Protein AF-0000000086706771 (afdb_homodimer)

Radius of gyration: 21.53 Å; Cα contacts (8 Å, |Δi|>4): 216; chains: 2; bounding box: 37×69×54 Å

Organism: NCBI:txid218936

pLDDT: mean 93.17, std 8.47, range [57.03, 98.94]

Solvent-accessible surface area (backbone atoms only — not comparable to full-atom values): 9059 Å² total; per-residue (Å²): 128,90,70,84,75,93,43,95,27,73,44,41,50,68,52,35,47,75,34,51,69,64,49,46,55,68,24,71,76,37,40,21,32,28,23,54,94,85,31,75,61,29,29,39,28,36,51,72,51,45,50,51,46,51,51,52,52,52,50,51,50,52,50,51,53,51,52,53,51,50,53,52,50,54,51,50,51,51,53,59,66,70,95,131,90,70,85,74,92,42,95,28,72,43,43,51,70,52,34,46,73,34,50,68,63,48,46,55,67,24,70,76,37,40,21,30,29,23,54,95,85,31,74,62,28,29,41,27,34,52,72,49,46,51,51,45,49,49,52,52,51,51,52,51,53,50,50,52,51,51,53,50,50,53,53,50,53,51,50,51,52,54,58,68,73,95

Foldseek 3Di:
DDADDPAPAEDEPVVCVVPVVVRCCVRVQAKYFYDDPRHGPDIDHDPVVVVVVVVVVVVVVVVVVVVVVVVVVVVVVVVVVVD/DDADDPAPAEDEPVVCVVPVVVRCCVRVQAKYFYDDPRHGPDIDHDPVVVVVVVVVVVVVVVVVVVVVVVVVVVVVVVVVVVD

Structure (mmCIF, N/CA/C/O backbone):
data_AF-0000000086706771-model_v1
#
loop_
_entity.id
_entity.type
_entity.pdbx_description
1 polymer 'Plasmid stabilization protein'
#
loop_
_atom_site.group_PDB
_atom_site.id
_atom_site.type_symbol
_atom_site.label_atom_id
_atom_site.label_alt_id
_atom_site.label_comp_id
_atom_site.label_asym_id
_atom_site.label_entity_id
_atom_site.label_seq_id
_atom_site.pdbx_PDB_ins_code
_atom_site.Cartn_x
_atom_site.Cartn_y
_atom_site.Cartn_z
_atom_site.occupancy
_atom_site.B_iso_or_equiv
_atom_site.auth_seq_id
_atom_site.auth_comp_id
_atom_site.auth_asym_id
_atom_site.auth_atom_id
_atom_site.pdbx_PDB_model_num
ATOM 1 N N . MET A 1 1 ? -18.5 -13.305 8.742 1 57.03 1 MET A N 1
ATOM 2 C CA . MET A 1 1 ? -18.016 -11.945 8.93 1 57.03 1 MET A CA 1
ATOM 3 C C . MET A 1 1 ? -17.719 -11.273 7.59 1 57.03 1 MET A C 1
ATOM 5 O O . MET A 1 1 ? -17.156 -11.898 6.691 1 57.03 1 MET A O 1
ATOM 9 N N . SER A 1 2 ? -18.453 -10.297 7.281 1 71.94 2 SER A N 1
ATOM 10 C CA . SER A 1 2 ? -18.297 -9.641 5.988 1 71.94 2 SER A CA 1
ATOM 11 C C . SER A 1 2 ? -16.938 -8.969 5.875 1 71.94 2 SER A C 1
ATOM 13 O O . SER A 1 2 ? -16.453 -8.359 6.836 1 71.94 2 SER A O 1
ATOM 15 N N . TYR A 1 3 ? -16.062 -9.5 5.031 1 78.69 3 TYR A N 1
ATOM 16 C CA . TYR A 1 3 ? -14.758 -8.898 4.809 1 78.69 3 TYR A CA 1
ATOM 17 C C . TYR A 1 3 ? -14.867 -7.676 3.91 1 78.69 3 TYR A C 1
ATOM 19 O O . TYR A 1 3 ? -15.664 -7.66 2.967 1 78.69 3 TYR A O 1
ATOM 27 N N . GLN A 1 4 ? -14.234 -6.66 4.34 1 88.38 4 GLN A N 1
ATOM 28 C CA . GLN A 1 4 ? -14.203 -5.461 3.508 1 88.38 4 GLN A CA 1
ATOM 29 C C . GLN A 1 4 ? -13.047 -5.504 2.518 1 88.38 4 GLN A C 1
ATOM 31 O O . GLN A 1 4 ? -11.914 -5.801 2.896 1 88.38 4 GLN A O 1
ATOM 36 N N . ILE A 1 5 ? -13.398 -5.395 1.312 1 95 5 ILE A N 1
ATOM 37 C CA . ILE A 1 5 ? -12.406 -5.246 0.257 1 95 5 ILE A CA 1
ATOM 38 C C . ILE A 1 5 ? -12.078 -3.766 0.054 1 95 5 ILE A C 1
ATOM 40 O O . ILE A 1 5 ? -12.977 -2.965 -0.238 1 95 5 ILE A O 1
ATOM 44 N N . LEU A 1 6 ? -10.867 -3.354 0.098 1 96.31 6 LEU A N 1
ATOM 45 C CA . LEU A 1 6 ? -10.469 -1.952 0.146 1 96.31 6 LEU A CA 1
ATOM 46 C C . LEU A 1 6 ? -10 -1.474 -1.224 1 96.31 6 LEU A C 1
ATOM 48 O O . LEU A 1 6 ? -9.531 -0.342 -1.364 1 96.31 6 LEU A O 1
ATOM 52 N N . SER A 1 7 ? -10.141 -2.4 -2.232 1 96.69 7 SER A N 1
ATOM 53 C CA . SER A 1 7 ? -9.734 -2.051 -3.592 1 96.69 7 SER A CA 1
ATOM 54 C C . SER A 1 7 ? -10.898 -2.215 -4.566 1 96.69 7 SER A C 1
ATOM 56 O O . SER A 1 7 ? -11.852 -2.945 -4.289 1 96.69 7 SER A O 1
ATOM 58 N N . ALA A 1 8 ? -10.797 -1.488 -5.684 1 93.25 8 ALA A N 1
ATOM 59 C CA . ALA A 1 8 ? -11.867 -1.554 -6.684 1 93.25 8 ALA A CA 1
ATOM 60 C C . ALA A 1 8 ? -11.828 -2.881 -7.438 1 93.25 8 ALA A C 1
ATOM 62 O O . ALA A 1 8 ? -12.859 -3.348 -7.93 1 93.25 8 ALA A O 1
ATOM 63 N N . ALA A 1 9 ? -10.656 -3.521 -7.543 1 97.5 9 ALA A N 1
ATOM 64 C CA . ALA A 1 9 ? -10.492 -4.793 -8.242 1 97.5 9 ALA A CA 1
ATOM 65 C C . ALA A 1 9 ? -10.086 -5.898 -7.27 1 97.5 9 ALA A C 1
ATOM 67 O O . ALA A 1 9 ? -9.414 -5.641 -6.266 1 97.5 9 ALA A O 1
ATOM 68 N N . ALA A 1 10 ? -10.578 -7.117 -7.629 1 98.12 10 ALA A N 1
ATOM 69 C CA . ALA A 1 10 ? -10.219 -8.305 -6.859 1 98.12 10 ALA A CA 1
ATOM 70 C C . ALA A 1 10 ? -9.977 -9.5 -7.781 1 98.12 10 ALA A C 1
ATOM 72 O O . ALA A 1 10 ? -10.5 -9.547 -8.898 1 98.12 10 ALA A O 1
ATOM 73 N N . ALA A 1 11 ? -9.172 -10.398 -7.305 1 98.31 11 ALA A N 1
ATOM 74 C CA . ALA A 1 11 ? -8.898 -11.664 -7.98 1 98.31 11 ALA A CA 1
ATOM 75 C C . ALA A 1 11 ? -8.609 -12.773 -6.969 1 98.31 11 ALA A C 1
ATOM 77 O O . ALA A 1 11 ? -8.266 -12.5 -5.82 1 98.31 11 ALA A O 1
ATOM 78 N N . SER A 1 12 ? -8.781 -13.984 -7.367 1 98.25 12 SER A N 1
ATOM 79 C CA . SER A 1 12 ? -8.477 -15.125 -6.508 1 98.25 12 SER A CA 1
ATOM 80 C C . SER A 1 12 ? -6.988 -15.438 -6.516 1 98.25 12 SER A C 1
ATOM 82 O O . SER A 1 12 ? -6.277 -15.102 -7.465 1 98.25 12 SER A O 1
ATOM 84 N N . ILE A 1 13 ? -6.617 -16.078 -5.5 1 98.31 13 ILE A N 1
ATOM 85 C CA . ILE A 1 13 ? -5.234 -16.547 -5.398 1 98.31 13 ILE A CA 1
ATOM 86 C C . ILE A 1 13 ? -4.91 -17.453 -6.574 1 98.31 13 ILE A C 1
ATOM 88 O O . ILE A 1 13 ? -3.787 -17.453 -7.086 1 98.31 13 ILE A O 1
ATOM 92 N N . THR A 1 14 ? -5.891 -18.266 -7.055 1 98.06 14 THR A N 1
ATOM 93 C CA . THR A 1 14 ? -5.73 -19.156 -8.203 1 98.06 14 THR A CA 1
ATOM 94 C C . THR A 1 14 ? -5.441 -18.344 -9.469 1 98.06 14 THR A C 1
ATOM 96 O O . THR A 1 14 ? -4.555 -18.703 -10.25 1 98.06 14 THR A O 1
ATOM 99 N N . GLU A 1 15 ? -6.125 -17.234 -9.656 1 98.31 15 GLU A N 1
ATOM 100 C CA . GLU A 1 15 ? -5.898 -16.359 -10.797 1 98.31 15 GLU A CA 1
ATOM 101 C C . GLU A 1 15 ? -4.5 -15.75 -10.758 1 98.31 15 GLU A C 1
ATOM 103 O O . GLU A 1 15 ? -3.818 -15.672 -11.781 1 98.31 15 GLU A O 1
ATOM 108 N N . LEU A 1 16 ? -4.086 -15.383 -9.609 1 98.75 16 LEU A N 1
ATOM 109 C CA . LEU A 1 16 ? -2.752 -14.812 -9.453 1 98.75 16 LEU A CA 1
ATOM 110 C C . LEU A 1 16 ? -1.675 -15.82 -9.82 1 98.75 16 LEU A C 1
ATOM 112 O O . LEU A 1 16 ? -0.729 -15.492 -10.547 1 98.75 16 LEU A O 1
ATOM 116 N N . LYS A 1 17 ? -1.874 -17 -9.305 1 98.56 17 LYS A N 1
ATOM 117 C CA . LYS A 1 17 ? -0.9 -18.062 -9.586 1 98.56 17 LYS A CA 1
ATOM 118 C C . LYS A 1 17 ? -0.793 -18.312 -11.086 1 98.56 17 LYS A C 1
ATOM 120 O O . LYS A 1 17 ? 0.298 -18.578 -11.602 1 98.56 17 LYS A O 1
ATOM 125 N N . ARG A 1 18 ? -1.873 -18.172 -11.727 1 98.12 18 ARG A N 1
ATOM 126 C CA . ARG A 1 18 ? -1.927 -18.438 -13.156 1 98.12 18 ARG A CA 1
ATOM 127 C C . ARG A 1 18 ? -1.276 -17.312 -13.953 1 98.12 18 ARG A C 1
ATOM 129 O O . ARG A 1 18 ? -0.544 -17.578 -14.914 1 98.12 18 ARG A O 1
ATOM 136 N N . ASN A 1 19 ? -1.538 -16.094 -13.602 1 98.5 19 ASN A N 1
ATOM 137 C CA . ASN A 1 19 ? -1.059 -14.93 -14.336 1 98.5 19 ASN A CA 1
ATOM 138 C C . ASN A 1 19 ? -0.9 -13.719 -13.43 1 98.5 19 ASN A C 1
ATOM 140 O O . ASN A 1 19 ? -1.717 -12.797 -13.469 1 98.5 19 ASN A O 1
ATOM 144 N N . PRO A 1 20 ? 0.19 -13.672 -12.75 1 98.69 20 PRO A N 1
ATOM 145 C CA . PRO A 1 20 ? 0.39 -12.586 -11.797 1 98.69 20 PRO A CA 1
ATOM 146 C C . PRO A 1 20 ? 0.331 -11.203 -12.445 1 98.69 20 PRO A C 1
ATOM 148 O O . PRO A 1 20 ? -0.387 -10.32 -11.969 1 98.69 20 PRO A O 1
ATOM 151 N N . MET A 1 21 ? 0.983 -11.031 -13.555 1 98.44 21 MET A N 1
ATOM 152 C CA . MET A 1 21 ? 1.06 -9.727 -14.203 1 98.44 21 MET A CA 1
ATOM 153 C C . MET A 1 21 ? -0.297 -9.32 -14.766 1 98.44 21 MET A C 1
ATOM 155 O O . MET A 1 21 ? -0.694 -8.156 -14.664 1 98.44 21 MET A O 1
ATOM 159 N N . GLY A 1 22 ? -0.983 -10.297 -15.336 1 98.38 22 GLY A N 1
ATOM 160 C CA . GLY A 1 22 ? -2.332 -10.039 -15.82 1 98.38 22 GLY A CA 1
ATOM 161 C C . GLY A 1 22 ? -3.299 -9.656 -14.711 1 98.38 22 GLY A C 1
ATOM 162 O O . GLY A 1 22 ? -4.137 -8.773 -14.898 1 98.38 22 GLY A O 1
ATOM 163 N N . THR A 1 23 ? -3.174 -10.289 -13.578 1 98.5 23 THR A N 1
ATOM 164 C CA . THR A 1 23 ? -4.023 -10.008 -12.422 1 98.5 23 THR A CA 1
ATOM 165 C C . THR A 1 23 ? -3.811 -8.578 -11.93 1 98.5 23 THR A C 1
ATOM 167 O O . THR A 1 23 ? -4.777 -7.84 -11.719 1 98.5 23 THR A O 1
ATOM 170 N N . VAL A 1 24 ? -2.574 -8.172 -11.805 1 98.44 24 VAL A N 1
ATOM 171 C CA . VAL A 1 24 ? -2.252 -6.832 -11.32 1 98.44 24 VAL A CA 1
ATOM 172 C C . VAL A 1 24 ? -2.74 -5.789 -12.328 1 98.44 24 VAL A C 1
ATOM 174 O O . VAL A 1 24 ? -3.236 -4.73 -11.938 1 98.44 24 VAL A O 1
ATOM 177 N N . LYS A 1 25 ? -2.664 -6.074 -13.578 1 98 25 LYS A N 1
ATOM 178 C CA . LYS A 1 25 ? -3.059 -5.145 -14.633 1 98 25 LYS A CA 1
ATOM 179 C C . LYS A 1 25 ? -4.559 -4.871 -14.594 1 98 25 LYS A C 1
ATOM 181 O O . LYS A 1 25 ? -5.016 -3.83 -15.07 1 98 25 LYS A O 1
ATOM 186 N N . LYS A 1 26 ? -5.312 -5.746 -13.977 1 97.62 26 LYS A N 1
ATOM 187 C CA . LYS A 1 26 ? -6.754 -5.566 -13.852 1 97.62 26 LYS A CA 1
ATOM 188 C C . LYS A 1 26 ? -7.086 -4.348 -12.992 1 97.62 26 LYS A C 1
ATOM 190 O O . LYS A 1 26 ? -8.164 -3.764 -13.125 1 97.62 26 LYS A O 1
ATOM 195 N N . GLY A 1 27 ? -6.188 -4.016 -12.203 1 98 27 GLY A N 1
ATOM 196 C CA . GLY A 1 27 ? -6.395 -2.863 -11.344 1 98 27 GLY A CA 1
ATOM 197 C C . GLY A 1 27 ? -6.254 -1.54 -12.07 1 98 27 GLY A C 1
ATOM 198 O O . GLY A 1 27 ? -6.676 -0.499 -11.562 1 98 27 GLY A O 1
ATOM 199 N N . ASN A 1 28 ? -5.578 -1.564 -13.18 1 97.69 28 ASN A N 1
ATOM 200 C CA . ASN A 1 28 ? -5.379 -0.355 -13.977 1 97.69 28 ASN A CA 1
ATOM 201 C C . ASN A 1 28 ? -4.691 0.738 -13.164 1 97.69 28 ASN A C 1
ATOM 203 O O . ASN A 1 28 ? -5.172 1.871 -13.102 1 97.69 28 ASN A O 1
ATOM 207 N N . GLY A 1 29 ? -3.637 0.398 -12.516 1 97.88 29 GLY A N 1
ATOM 208 C CA . GLY A 1 29 ? -2.857 1.359 -11.75 1 97.88 29 GLY A CA 1
ATOM 209 C C . GLY A 1 29 ? -3.273 1.444 -10.297 1 97.88 29 GLY A C 1
ATOM 210 O O . GLY A 1 29 ? -2.645 2.15 -9.5 1 97.88 29 GLY A O 1
ATOM 211 N N . SER A 1 30 ? -4.34 0.73 -9.969 1 98.31 30 SER A N 1
ATOM 212 C CA . SER A 1 30 ? -4.809 0.656 -8.586 1 98.31 30 SER A CA 1
ATOM 213 C C . SER A 1 30 ? -4.488 -0.701 -7.969 1 98.31 30 SER A C 1
ATOM 215 O O . SER A 1 30 ? -3.994 -1.601 -8.648 1 98.31 30 SER A O 1
ATOM 217 N N . ALA A 1 31 ? -4.707 -0.816 -6.688 1 98.75 31 ALA A N 1
ATOM 218 C CA . ALA A 1 31 ? -4.457 -2.074 -5.988 1 98.75 31 ALA A CA 1
ATOM 219 C C . ALA A 1 31 ? -5.492 -3.129 -6.371 1 98.75 31 ALA A C 1
ATOM 221 O O . ALA A 1 31 ? -6.617 -2.793 -6.742 1 98.75 31 ALA A O 1
ATOM 222 N N . VAL A 1 32 ? -5.062 -4.371 -6.312 1 98.88 32 VAL A N 1
ATOM 223 C CA . VAL A 1 32 ? -5.949 -5.508 -6.527 1 98.88 32 VAL A CA 1
ATOM 224 C C . VAL A 1 32 ? -5.961 -6.398 -5.289 1 98.88 32 VAL A C 1
ATOM 226 O O . VAL A 1 32 ? -4.906 -6.797 -4.793 1 98.88 32 VAL A O 1
ATOM 229 N N . ALA A 1 33 ? -7.164 -6.684 -4.777 1 98.88 33 ALA A N 1
ATOM 230 C CA . ALA A 1 33 ? -7.297 -7.621 -3.668 1 98.88 33 ALA A CA 1
ATOM 231 C C . ALA A 1 33 ? -7.129 -9.062 -4.145 1 98.88 33 ALA A C 1
ATOM 233 O O . ALA A 1 33 ? -7.727 -9.461 -5.148 1 98.88 33 ALA A O 1
ATOM 234 N N . ILE A 1 34 ? -6.348 -9.82 -3.469 1 98.81 34 ILE A N 1
ATOM 235 C CA . ILE A 1 34 ? -6.227 -11.25 -3.73 1 98.81 34 ILE A CA 1
ATOM 236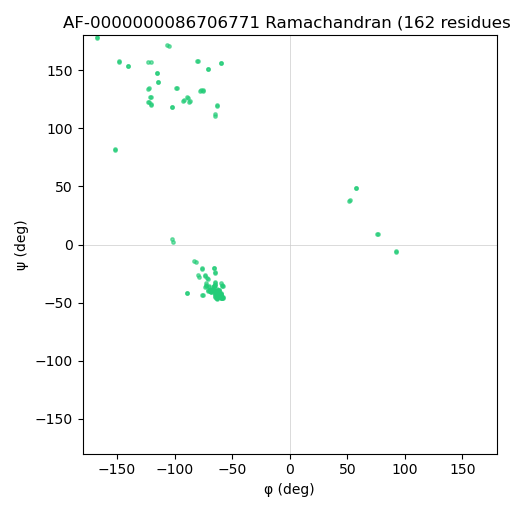 C C . ILE A 1 34 ? -7.012 -12.031 -2.682 1 98.81 34 ILE A C 1
ATOM 238 O O . ILE A 1 34 ? -6.715 -11.953 -1.487 1 98.81 34 ILE A O 1
ATOM 242 N N . LEU A 1 35 ? -7.941 -12.711 -3.154 1 98.31 35 LEU A N 1
ATOM 243 C CA . LEU A 1 35 ? -8.867 -13.406 -2.273 1 98.31 35 LEU A CA 1
ATOM 244 C C . LEU A 1 35 ? -8.477 -14.875 -2.123 1 98.31 35 LEU A C 1
ATOM 246 O O . LEU A 1 35 ? -8.078 -15.516 -3.098 1 98.31 35 LEU A O 1
ATOM 250 N N . LYS A 1 36 ? -8.484 -15.336 -0.962 1 97 36 LYS A N 1
ATOM 251 C CA . LYS A 1 36 ? -8.43 -16.75 -0.585 1 97 36 LYS A CA 1
ATOM 252 C C . LYS A 1 36 ? -9.664 -17.141 0.218 1 97 36 LYS A C 1
ATOM 254 O O . LYS A 1 36 ? -9.922 -16.594 1.294 1 97 36 LYS A O 1
ATOM 259 N N . HIS A 1 37 ? -10.375 -18.062 -0.272 1 93.81 37 HIS A N 1
ATOM 260 C CA . HIS A 1 37 ? -11.633 -18.484 0.332 1 93.81 37 HIS A CA 1
ATOM 261 C C . HIS A 1 37 ? -12.555 -17.297 0.582 1 93.81 37 HIS A C 1
ATOM 263 O O . HIS A 1 37 ? -13.109 -17.156 1.673 1 93.81 37 HIS A O 1
ATOM 269 N N . ASN A 1 38 ? -12.508 -16.391 -0.359 1 90.88 38 ASN A N 1
ATOM 270 C CA . ASN A 1 38 ? -13.414 -15.25 -0.392 1 90.88 38 ASN A CA 1
ATOM 271 C C . ASN A 1 38 ? -13.016 -14.188 0.628 1 90.88 38 ASN A C 1
ATOM 273 O O . ASN A 1 38 ? -13.789 -13.266 0.91 1 90.88 38 ASN A O 1
ATOM 277 N N . GLU A 1 39 ? -11.945 -14.312 1.207 1 94.62 39 GLU A N 1
ATOM 278 C CA . GLU A 1 39 ? -11.398 -13.312 2.121 1 94.62 39 GLU A CA 1
ATOM 279 C C . GLU A 1 39 ? -10.125 -12.695 1.562 1 94.62 39 GLU A C 1
ATOM 281 O O . GLU A 1 39 ? -9.289 -13.391 0.99 1 94.62 39 GLU A O 1
ATOM 286 N N . PRO A 1 40 ? -10.008 -11.406 1.759 1 97.62 40 PRO A N 1
ATOM 287 C CA . PRO A 1 40 ? -8.758 -10.797 1.283 1 97.62 40 PRO A CA 1
ATOM 288 C C . PRO A 1 40 ? -7.527 -11.336 2.006 1 97.62 40 PRO A C 1
ATOM 290 O O . PRO A 1 40 ? -7.391 -11.156 3.219 1 97.62 40 PRO A O 1
ATOM 293 N N . ALA A 1 41 ? -6.664 -11.898 1.257 1 98.31 41 ALA A N 1
ATOM 294 C CA . ALA A 1 41 ? -5.418 -12.422 1.808 1 98.31 41 ALA A CA 1
ATOM 295 C C . ALA A 1 41 ? -4.32 -11.367 1.805 1 98.31 41 ALA A C 1
ATOM 297 O O . ALA A 1 41 ? -3.541 -11.266 2.754 1 98.31 41 ALA A O 1
ATOM 298 N N . PHE A 1 42 ? -4.254 -10.648 0.762 1 98.81 42 PHE A N 1
ATOM 299 C CA . PHE A 1 42 ? -3.34 -9.523 0.603 1 98.81 42 PHE A CA 1
ATOM 300 C C . PHE A 1 42 ? -3.713 -8.688 -0.619 1 98.81 42 PHE A C 1
ATOM 302 O O . PHE A 1 42 ? -4.703 -8.977 -1.294 1 98.81 42 PHE A O 1
ATOM 309 N N . TYR A 1 43 ? -3.004 -7.613 -0.868 1 98.94 43 TYR A N 1
ATOM 310 C CA . TYR A 1 43 ? -3.238 -6.707 -1.986 1 98.94 43 TYR A CA 1
ATOM 311 C C . TYR A 1 43 ? -1.993 -6.582 -2.855 1 98.94 43 TYR A C 1
ATOM 313 O O . TYR A 1 43 ? -0.879 -6.457 -2.34 1 98.94 43 TYR A O 1
ATOM 321 N N . CYS A 1 44 ? -2.15 -6.648 -4.09 1 98.94 44 CYS A N 1
ATOM 322 C CA . CYS A 1 44 ? -1.081 -6.348 -5.035 1 98.94 44 CYS A CA 1
ATOM 323 C C . CYS A 1 44 ? -1.12 -4.883 -5.457 1 98.94 44 CYS A C 1
ATOM 325 O O . CYS A 1 44 ? -2.137 -4.406 -5.965 1 98.94 44 CYS A O 1
ATOM 327 N N . VAL A 1 45 ? -0.02 -4.223 -5.246 1 98.88 45 VAL A N 1
ATOM 328 C CA . VAL A 1 45 ? 0.045 -2.775 -5.43 1 98.88 45 VAL A CA 1
ATOM 329 C C . VAL A 1 45 ? 1.129 -2.43 -6.449 1 98.88 45 VAL A C 1
ATOM 331 O O . VAL A 1 45 ? 2.287 -2.826 -6.289 1 98.88 45 VAL A O 1
ATOM 334 N N . PRO A 1 46 ? 0.771 -1.762 -7.465 1 98.56 46 PRO A N 1
ATOM 335 C CA . PRO A 1 46 ? 1.783 -1.348 -8.438 1 98.56 46 PRO A CA 1
ATOM 336 C C . PRO A 1 46 ? 2.865 -0.462 -7.824 1 98.56 46 PRO A C 1
ATOM 338 O O . PRO A 1 46 ? 2.6 0.271 -6.867 1 98.56 46 PRO A O 1
ATOM 341 N N . PRO A 1 47 ? 3.986 -0.451 -8.438 1 98.19 47 PRO A N 1
ATOM 342 C CA . PRO A 1 47 ? 5.129 0.257 -7.855 1 98.19 47 PRO A CA 1
ATOM 343 C C . PRO A 1 47 ? 4.863 1.748 -7.664 1 98.19 47 PRO A C 1
ATOM 345 O O . PRO A 1 47 ? 5.203 2.312 -6.621 1 98.19 47 PRO A O 1
ATOM 348 N N . GLU A 1 48 ? 4.285 2.363 -8.641 1 97.5 48 GLU A N 1
ATOM 349 C CA . GLU A 1 48 ? 4.027 3.797 -8.547 1 97.5 48 GLU A CA 1
ATOM 350 C C . GLU A 1 48 ? 3.08 4.113 -7.391 1 97.5 48 GLU A C 1
ATOM 352 O O . GLU A 1 48 ? 3.301 5.07 -6.645 1 97.5 48 GLU A O 1
ATOM 357 N N . LEU A 1 49 ? 2.09 3.355 -7.246 1 98.19 49 LEU A N 1
ATOM 358 C CA . LEU A 1 49 ? 1.132 3.559 -6.168 1 98.19 49 LEU A CA 1
ATOM 359 C C . LEU A 1 49 ? 1.771 3.27 -4.812 1 98.19 49 LEU A C 1
ATOM 361 O O . LEU A 1 49 ? 1.517 3.98 -3.838 1 98.19 49 LEU A O 1
ATOM 365 N N . PHE A 1 50 ? 2.561 2.258 -4.719 1 98.5 50 PHE A N 1
ATOM 366 C CA . PHE A 1 50 ? 3.238 1.923 -3.473 1 98.5 50 PHE A CA 1
ATOM 367 C C . PHE A 1 50 ? 4.172 3.049 -3.045 1 98.5 50 PHE A C 1
ATOM 369 O O . PHE A 1 50 ? 4.242 3.387 -1.861 1 98.5 50 PHE A O 1
ATOM 376 N N . ALA A 1 51 ? 4.836 3.602 -4.062 1 98 51 ALA A N 1
ATOM 377 C CA . ALA A 1 51 ? 5.703 4.738 -3.766 1 98 51 ALA A CA 1
ATOM 378 C C . ALA A 1 51 ? 4.91 5.891 -3.15 1 98 51 ALA A C 1
ATOM 380 O O . ALA A 1 51 ? 5.375 6.543 -2.217 1 98 51 ALA A O 1
ATOM 381 N N . TYR A 1 52 ? 3.785 6.133 -3.674 1 97.62 52 TYR A N 1
ATOM 382 C CA . TYR A 1 52 ? 2.896 7.152 -3.133 1 97.62 52 TYR A CA 1
ATOM 383 C C . TYR A 1 52 ? 2.539 6.852 -1.682 1 97.62 52 TYR A C 1
ATOM 385 O O . TYR A 1 52 ? 2.586 7.738 -0.827 1 97.62 52 TYR A O 1
ATOM 393 N N . TYR A 1 53 ? 2.174 5.582 -1.332 1 98.06 53 TYR A N 1
ATOM 394 C CA . TYR A 1 53 ? 1.837 5.199 0.033 1 98.06 53 TYR A CA 1
ATOM 395 C C . TYR A 1 53 ? 3.02 5.414 0.969 1 98.06 53 TYR A C 1
ATOM 397 O O . TYR A 1 53 ? 2.85 5.871 2.102 1 98.06 53 TYR A O 1
ATOM 405 N N . ILE A 1 54 ? 4.16 5.098 0.441 1 97.94 54 ILE A N 1
ATOM 406 C CA . ILE A 1 54 ? 5.371 5.258 1.236 1 97.94 54 ILE A CA 1
ATOM 407 C C . ILE A 1 54 ? 5.594 6.738 1.545 1 97.94 54 ILE A C 1
ATOM 409 O O . ILE A 1 54 ? 5.922 7.098 2.678 1 97.94 54 ILE A O 1
ATOM 413 N N . GLU A 1 55 ? 5.441 7.559 0.594 1 97.31 55 GLU A N 1
ATOM 414 C CA . GLU A 1 55 ? 5.586 9 0.787 1 97.31 55 GLU A CA 1
ATOM 415 C C . GLU A 1 55 ? 4.594 9.516 1.825 1 97.31 55 GLU A C 1
ATOM 417 O O . GLU A 1 55 ? 4.949 10.328 2.682 1 97.31 55 GLU A O 1
ATOM 422 N N . LEU A 1 56 ? 3.365 9.086 1.705 1 96.94 56 LEU A N 1
ATOM 423 C CA . LEU A 1 56 ? 2.348 9.477 2.674 1 96.94 56 LEU A CA 1
ATOM 424 C C . LEU A 1 56 ? 2.752 9.07 4.086 1 96.94 56 LEU A C 1
ATOM 426 O O . LEU A 1 56 ? 2.592 9.844 5.031 1 96.94 56 LEU A O 1
ATOM 430 N N . ALA A 1 57 ? 3.221 7.855 4.234 1 96.88 57 ALA A N 1
ATOM 431 C CA . ALA A 1 57 ? 3.619 7.336 5.539 1 96.88 57 ALA A CA 1
ATOM 432 C C . ALA A 1 57 ? 4.777 8.141 6.121 1 96.88 57 ALA A C 1
ATOM 434 O O . ALA A 1 57 ? 4.805 8.43 7.32 1 96.88 57 ALA A O 1
ATOM 435 N N . GLU A 1 58 ? 5.734 8.477 5.266 1 96.31 58 GLU A N 1
ATOM 436 C CA . GLU A 1 58 ? 6.871 9.289 5.691 1 96.31 58 GLU A CA 1
ATOM 437 C C . GLU A 1 58 ? 6.418 10.672 6.152 1 96.31 58 GLU A C 1
ATOM 439 O O . GLU A 1 58 ? 6.871 11.172 7.188 1 96.31 58 GLU A O 1
ATOM 444 N N . ASP A 1 59 ? 5.523 11.273 5.402 1 95.56 59 ASP A N 1
ATOM 445 C CA . ASP A 1 59 ? 4.977 12.578 5.75 1 95.56 59 ASP A CA 1
ATOM 446 C C . ASP A 1 59 ? 4.254 12.531 7.094 1 95.56 59 ASP A C 1
ATOM 448 O O . ASP A 1 59 ? 4.371 13.453 7.898 1 95.56 59 ASP A O 1
ATOM 452 N N . ALA A 1 60 ? 3.477 11.508 7.234 1 93.94 60 ALA A N 1
ATOM 453 C CA . ALA A 1 60 ? 2.74 11.336 8.484 1 93.94 60 ALA A CA 1
ATOM 454 C C . ALA A 1 60 ? 3.691 11.234 9.672 1 93.94 60 ALA A C 1
ATOM 456 O O . ALA A 1 60 ? 3.438 11.812 10.734 1 93.94 60 ALA A O 1
ATOM 457 N N . GLU A 1 61 ? 4.723 10.453 9.484 1 93.69 61 GLU A N 1
ATOM 458 C CA . GLU A 1 61 ? 5.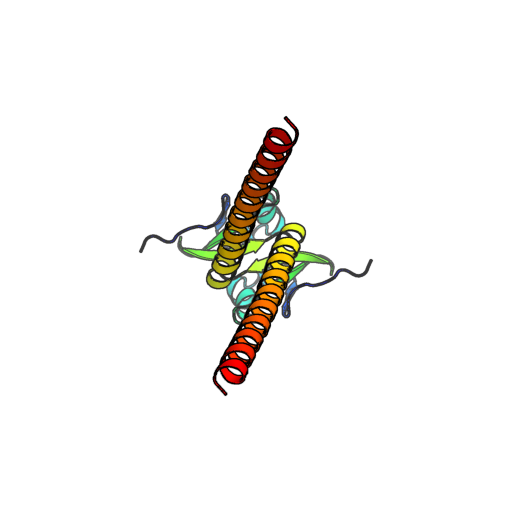715 10.289 10.539 1 93.69 61 GLU A CA 1
ATOM 459 C C . GLU A 1 61 ? 6.398 11.617 10.859 1 93.69 61 GLU A C 1
ATOM 461 O O . GLU A 1 61 ? 6.602 11.945 12.031 1 93.69 61 GLU A O 1
ATOM 466 N N . LEU A 1 62 ? 6.75 12.336 9.82 1 93.5 62 LEU A N 1
ATOM 467 C CA . LEU A 1 62 ? 7.387 13.633 10 1 93.5 62 LEU A CA 1
ATOM 468 C C . LEU A 1 62 ? 6.453 14.594 10.734 1 93.5 62 LEU A C 1
ATOM 470 O O . LEU A 1 62 ? 6.891 15.336 11.617 1 93.5 62 LEU A O 1
ATOM 474 N N . ASN A 1 63 ? 5.234 14.555 10.383 1 92.12 63 ASN A N 1
ATOM 475 C CA . ASN A 1 63 ? 4.238 15.398 11.031 1 92.12 63 ASN A CA 1
ATOM 476 C C . ASN A 1 63 ? 4.066 15.031 12.508 1 92.12 63 ASN A C 1
ATOM 478 O O . ASN A 1 63 ? 3.898 15.906 13.352 1 92.12 63 ASN A O 1
ATOM 482 N N . ARG A 1 64 ? 4.043 13.773 12.742 1 91.94 64 ARG A N 1
ATOM 483 C CA . ARG A 1 64 ? 3.93 13.305 14.125 1 91.94 64 ARG A CA 1
ATOM 484 C C . ARG A 1 64 ? 5.094 13.797 14.969 1 91.94 64 ARG A C 1
ATOM 486 O O . ARG A 1 64 ? 4.902 14.234 16.109 1 91.94 64 ARG A O 1
ATOM 493 N N . ILE A 1 65 ? 6.254 13.742 14.43 1 91.56 65 ILE A N 1
ATOM 494 C CA . ILE A 1 65 ? 7.457 14.195 15.125 1 91.56 65 ILE A CA 1
ATOM 495 C C . ILE A 1 65 ? 7.363 15.688 15.406 1 91.56 65 ILE A C 1
ATOM 497 O O . ILE A 1 65 ? 7.676 16.141 16.516 1 91.56 65 ILE A O 1
ATOM 501 N N . ALA A 1 66 ? 6.898 16.438 14.445 1 90.31 66 ALA A N 1
ATOM 502 C CA . ALA A 1 66 ? 6.73 17.875 14.586 1 90.31 66 ALA A CA 1
ATOM 503 C C . ALA A 1 66 ? 5.719 18.203 15.68 1 90.31 66 ALA A C 1
ATOM 505 O O . ALA A 1 66 ? 5.949 19.094 16.5 1 90.31 66 ALA A O 1
ATOM 506 N N . ASP A 1 67 ? 4.66 17.469 15.688 1 90.5 67 ASP A N 1
ATOM 507 C CA . ASP A 1 67 ? 3.617 17.672 16.688 1 90.5 67 ASP A CA 1
ATOM 508 C C . ASP A 1 67 ? 4.141 17.391 18.094 1 90.5 67 ASP A C 1
ATOM 510 O O . ASP A 1 67 ? 3.816 18.109 19.047 1 90.5 67 ASP A O 1
ATOM 514 N N . GLU A 1 68 ? 4.891 16.344 18.156 1 91 68 GLU A N 1
ATOM 515 C CA . GLU A 1 68 ? 5.465 15.969 19.438 1 91 68 GLU A CA 1
ATOM 516 C C . GLU A 1 68 ? 6.445 17.031 19.938 1 91 68 GLU A C 1
ATOM 518 O O . GLU A 1 68 ? 6.473 17.359 21.125 1 91 68 GLU A O 1
ATOM 523 N N . ARG A 1 69 ? 7.172 17.516 19 1 90.62 69 ARG A N 1
ATOM 524 C CA . ARG A 1 69 ? 8.141 18.547 19.344 1 90.62 69 ARG A CA 1
ATOM 525 C C . ARG A 1 69 ? 7.445 19.844 19.781 1 90.62 69 ARG A C 1
ATOM 527 O O . ARG A 1 69 ? 7.871 20.5 20.734 1 90.62 69 ARG A O 1
ATOM 534 N N . MET A 1 70 ? 6.395 20.203 19.156 1 89.75 70 MET A N 1
ATOM 535 C CA . MET A 1 70 ? 5.625 21.406 19.469 1 89.75 70 MET A CA 1
ATOM 536 C C . MET A 1 70 ? 4.953 21.266 20.844 1 89.75 70 MET A C 1
ATOM 538 O O . MET A 1 70 ? 4.902 22.234 21.609 1 89.75 70 MET A O 1
ATOM 542 N N . ALA A 1 71 ? 4.484 20.094 21.125 1 89.62 71 ALA A N 1
ATOM 543 C CA . ALA A 1 71 ? 3.854 19.844 22.406 1 89.62 71 ALA A CA 1
ATOM 544 C C . ALA A 1 71 ? 4.855 19.984 23.547 1 89.62 71 ALA A C 1
ATOM 546 O O . ALA A 1 71 ? 4.512 20.469 24.641 1 89.62 71 ALA A O 1
ATOM 547 N N . LEU A 1 72 ? 6.023 19.609 23.266 1 88.06 72 LEU A N 1
ATOM 548 C CA . LEU A 1 72 ? 7.082 19.734 24.266 1 88.06 72 LEU A CA 1
ATOM 549 C C . LEU A 1 72 ? 7.449 21.188 24.5 1 88.06 72 LEU A C 1
ATOM 551 O O . LEU A 1 72 ? 7.672 21.609 25.641 1 88.06 72 LEU A O 1
ATOM 555 N N . LEU A 1 73 ? 7.41 21.906 23.5 1 87.12 73 LEU A N 1
ATOM 556 C CA . LEU A 1 73 ? 7.738 23.312 23.594 1 87.12 73 LEU A CA 1
ATOM 557 C C . LEU A 1 73 ? 6.648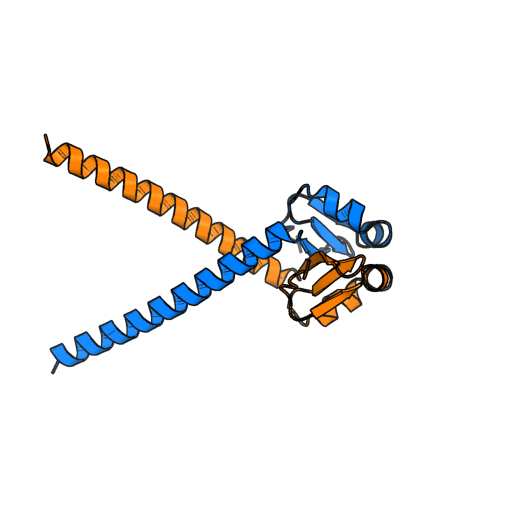 24.078 24.328 1 87.12 73 LEU A C 1
ATOM 559 O O . LEU A 1 73 ? 6.941 24.984 25.125 1 87.12 73 LEU A O 1
ATOM 563 N N . ASP A 1 74 ? 5.469 23.766 24.094 1 85.25 74 ASP A N 1
ATOM 564 C CA . ASP A 1 74 ? 4.348 24.422 24.766 1 85.25 74 ASP A CA 1
ATOM 565 C C . ASP A 1 74 ? 4.367 24.125 26.266 1 85.25 74 ASP A C 1
ATOM 567 O O . ASP A 1 74 ? 4.039 25 27.078 1 85.25 74 ASP A O 1
ATOM 571 N N . LYS A 1 75 ? 4.797 23.031 26.656 1 87 75 LYS A N 1
ATOM 572 C CA . LYS A 1 75 ? 4.875 22.656 28.078 1 87 75 LYS A CA 1
ATOM 573 C C . LYS A 1 75 ? 5.996 23.406 28.781 1 87 75 LYS A C 1
ATOM 575 O O . LYS A 1 75 ? 5.824 23.859 29.922 1 87 75 LYS A O 1
ATOM 580 N N . VAL A 1 76 ? 6.906 23.562 28.062 1 85.56 76 VAL A N 1
ATOM 581 C CA . VAL A 1 76 ? 8.039 24.266 28.641 1 85.56 76 VAL A CA 1
ATOM 582 C C . VAL A 1 76 ? 7.703 25.75 28.812 1 85.56 76 VAL A C 1
ATOM 584 O O . VAL A 1 76 ? 8.055 26.375 29.812 1 85.56 76 VAL A O 1
ATOM 587 N N . SER A 1 77 ? 7 26.219 27.938 1 83.06 77 SER A N 1
ATOM 588 C CA . SER A 1 77 ? 6.629 27.641 27.969 1 83.06 77 SER A CA 1
ATOM 589 C C . SER A 1 77 ? 5.66 27.922 29.125 1 83.06 77 SER A C 1
ATOM 591 O O . SER A 1 77 ? 5.797 28.906 29.828 1 83.06 77 SER A O 1
ATOM 593 N N . VAL A 1 78 ? 4.793 27.062 29.359 1 82.69 78 VAL A N 1
ATOM 594 C CA . VAL A 1 78 ? 3.822 27.219 30.438 1 82.69 78 VAL A CA 1
ATOM 595 C C . VAL A 1 78 ? 4.527 27.109 31.781 1 82.69 78 VAL A C 1
ATOM 597 O O . VAL A 1 78 ? 4.227 27.859 32.719 1 82.69 78 VAL A O 1
ATOM 600 N N . SER A 1 79 ? 5.414 26.234 31.859 1 82.75 79 SER A N 1
ATOM 601 C CA . SER A 1 79 ? 6.145 26.031 33.094 1 82.75 79 SER A CA 1
ATOM 602 C C . SER A 1 79 ? 6.996 27.25 33.438 1 82.75 79 SER A C 1
ATOM 604 O O . SER A 1 79 ? 7.066 27.672 34.594 1 82.75 79 SER A O 1
ATOM 606 N N . LEU A 1 80 ? 7.531 27.875 32.438 1 78.56 80 LEU A N 1
ATOM 607 C CA . LEU A 1 80 ? 8.344 29.062 32.656 1 78.56 80 LEU A CA 1
ATOM 608 C C . LEU A 1 80 ? 7.477 30.25 33.062 1 78.56 80 LEU A C 1
ATOM 610 O O . LEU A 1 80 ? 7.891 31.078 33.875 1 78.56 80 LEU A O 1
ATOM 614 N N . ASP A 1 81 ? 6.285 30.25 32.625 1 74.75 81 ASP A N 1
ATOM 615 C CA . ASP A 1 81 ? 5.367 31.328 32.938 1 74.75 81 ASP A CA 1
ATOM 616 C C . ASP A 1 81 ? 4.777 31.156 34.344 1 74.75 81 ASP A C 1
ATOM 618 O O . ASP A 1 81 ? 4.34 32.125 34.969 1 74.75 81 ASP A O 1
ATOM 622 N N . ASP A 1 82 ? 4.758 29.906 34.719 1 74.25 82 ASP A N 1
ATOM 623 C CA . ASP A 1 82 ? 4.23 29.625 36.062 1 74.25 82 ASP A CA 1
ATOM 624 C C . ASP A 1 82 ? 5.293 29.828 37.125 1 74.25 82 ASP A C 1
ATOM 626 O O . ASP A 1 82 ? 4.988 29.828 38.312 1 74.25 82 ASP A O 1
ATOM 630 N N . LEU A 1 83 ? 6.434 29.906 36.688 1 57.16 83 LEU A N 1
ATOM 631 C CA . LEU A 1 83 ? 7.457 30.234 37.656 1 57.16 83 LEU A CA 1
ATOM 632 C C . LEU A 1 83 ? 7.551 31.734 37.875 1 57.16 83 LEU A C 1
ATOM 634 O O . LEU A 1 83 ? 7.082 32.5 37.031 1 57.16 83 LEU A O 1
ATOM 638 N N . MET B 1 1 ? 19.531 0.668 -15.047 1 57.38 1 MET B N 1
ATOM 639 C CA . MET B 1 1 ? 18.875 1.598 -14.133 1 57.38 1 MET B CA 1
ATOM 640 C C . MET B 1 1 ? 18.578 0.932 -12.789 1 57.38 1 MET B C 1
ATOM 6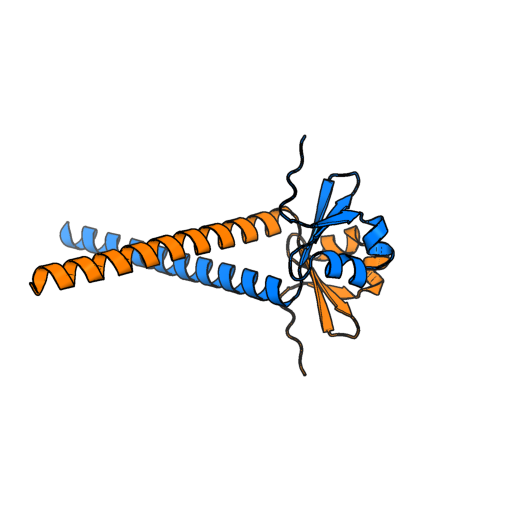42 O O . MET B 1 1 ? 18.141 -0.219 -12.75 1 57.38 1 MET B O 1
ATOM 646 N N . SER B 1 2 ? 19.219 1.381 -11.789 1 73 2 SER B N 1
ATOM 647 C CA . SER B 1 2 ? 19.047 0.769 -10.477 1 73 2 SER B CA 1
ATOM 648 C C . SER B 1 2 ? 17.625 0.959 -9.961 1 73 2 SER B C 1
ATOM 650 O O . SER B 1 2 ? 17.047 2.029 -10.125 1 73 2 SER B O 1
ATOM 652 N N . TYR B 1 3 ? 16.875 -0.117 -9.867 1 79.56 3 TYR B N 1
ATOM 653 C CA . TYR B 1 3 ? 15.523 -0.052 -9.336 1 79.56 3 TYR B CA 1
ATOM 654 C C . TYR B 1 3 ? 15.539 0.023 -7.81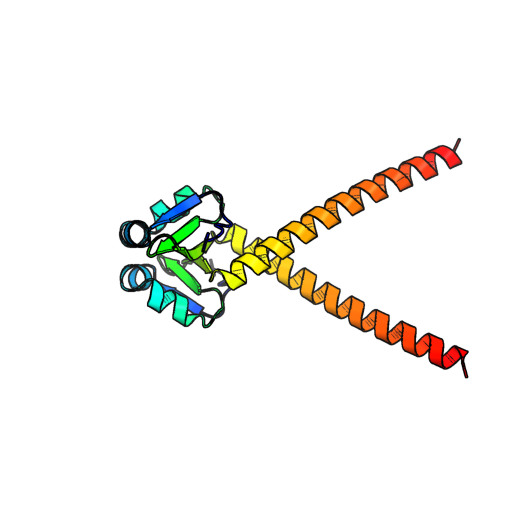2 1 79.56 3 TYR B C 1
ATOM 656 O O . TYR B 1 3 ? 16.375 -0.614 -7.164 1 79.56 3 TYR B O 1
ATOM 664 N N . GLN B 1 4 ? 14.797 0.915 -7.328 1 88.75 4 GLN B N 1
ATOM 665 C CA . GLN B 1 4 ? 14.68 1.014 -5.875 1 88.75 4 GLN B CA 1
ATOM 666 C C . GLN B 1 4 ? 13.578 0.092 -5.348 1 88.75 4 GLN B C 1
ATOM 668 O O . GLN B 1 4 ? 12.469 0.073 -5.883 1 88.75 4 GLN B O 1
ATOM 673 N N . ILE B 1 5 ? 13.984 -0.729 -4.48 1 95.19 5 ILE B N 1
ATOM 674 C CA . ILE B 1 5 ? 13.031 -1.566 -3.756 1 95.19 5 ILE B CA 1
ATOM 675 C C . ILE B 1 5 ? 12.562 -0.843 -2.496 1 95.19 5 ILE B C 1
ATOM 677 O O . ILE B 1 5 ? 13.375 -0.474 -1.645 1 95.19 5 ILE B O 1
ATOM 681 N N . LEU B 1 6 ? 11.32 -0.698 -2.271 1 96.44 6 LEU B N 1
ATOM 682 C CA . LEU B 1 6 ? 10.758 0.163 -1.233 1 96.44 6 LEU B CA 1
ATOM 683 C C . LEU B 1 6 ? 10.32 -0.656 -0.026 1 96.44 6 LEU B C 1
ATOM 685 O O . LEU B 1 6 ? 9.758 -0.113 0.925 1 96.44 6 LEU B O 1
ATOM 689 N N . SER B 1 7 ? 10.578 -1.995 -0.115 1 96.75 7 SER B N 1
ATOM 690 C CA . SER B 1 7 ? 10.219 -2.877 0.989 1 96.75 7 SER B CA 1
ATOM 691 C C . SER B 1 7 ? 11.438 -3.602 1.543 1 96.75 7 SER B C 1
ATOM 693 O O . SER B 1 7 ? 12.461 -3.717 0.862 1 96.75 7 SER B O 1
ATOM 695 N N . ALA B 1 8 ? 11.32 -4.043 2.797 1 93.19 8 ALA B N 1
ATOM 696 C CA . ALA B 1 8 ? 12.438 -4.734 3.434 1 93.19 8 ALA B CA 1
ATOM 697 C C . ALA B 1 8 ? 12.602 -6.145 2.873 1 93.19 8 ALA B C 1
ATOM 699 O O . ALA B 1 8 ? 13.703 -6.699 2.885 1 93.19 8 ALA B O 1
ATOM 700 N N . ALA B 1 9 ? 11.523 -6.754 2.369 1 97.5 9 ALA B N 1
ATOM 701 C CA . ALA B 1 9 ? 11.547 -8.102 1.806 1 97.5 9 ALA B CA 1
ATOM 702 C C . ALA B 1 9 ? 11.219 -8.078 0.316 1 97.5 9 ALA B C 1
ATOM 704 O O . ALA B 1 9 ? 10.469 -7.211 -0.147 1 97.5 9 ALA B O 1
ATOM 705 N N . ALA B 1 10 ? 11.867 -9.055 -0.381 1 98.12 10 ALA B N 1
ATOM 706 C CA . ALA B 1 10 ? 11.594 -9.234 -1.806 1 98.12 10 ALA B CA 1
ATOM 707 C C . ALA B 1 10 ? 11.539 -10.719 -2.17 1 98.12 10 ALA B C 1
ATOM 709 O O . ALA B 1 10 ? 12.125 -11.555 -1.478 1 98.12 10 ALA B O 1
ATOM 710 N N . ALA B 1 11 ? 10.812 -11 -3.213 1 98.38 11 ALA B N 1
ATOM 711 C CA . ALA B 1 11 ? 10.719 -12.336 -3.789 1 98.38 11 ALA B CA 1
ATOM 712 C C . ALA B 1 11 ? 10.5 -12.273 -5.297 1 98.38 11 ALA B C 1
ATOM 714 O O . ALA B 1 11 ? 10.07 -11.242 -5.824 1 98.38 11 ALA B O 1
ATOM 715 N N . SER B 1 12 ? 10.836 -13.305 -5.988 1 98.31 12 SER B N 1
ATOM 716 C CA . SER B 1 12 ? 10.609 -13.383 -7.426 1 98.31 12 SER B CA 1
ATOM 717 C C . SER B 1 12 ? 9.164 -13.75 -7.746 1 98.31 12 SER B C 1
ATOM 719 O O . SER B 1 12 ? 8.477 -14.344 -6.922 1 98.31 12 SER B O 1
ATOM 721 N N . ILE B 1 13 ? 8.805 -13.406 -8.898 1 98.38 13 ILE B N 1
ATOM 722 C CA . ILE B 1 13 ? 7.48 -13.766 -9.391 1 98.38 13 ILE B CA 1
ATOM 723 C C . ILE B 1 13 ? 7.324 -15.281 -9.383 1 98.38 13 ILE B C 1
ATOM 725 O O . ILE B 1 13 ? 6.234 -15.797 -9.117 1 98.38 13 ILE B O 1
ATOM 729 N N . THR B 1 14 ? 8.414 -16.047 -9.672 1 98.12 14 THR B N 1
ATOM 730 C CA . THR B 1 14 ? 8.414 -17.5 -9.648 1 98.12 14 THR B CA 1
ATOM 731 C C . THR B 1 14 ? 8.102 -18.016 -8.25 1 98.12 14 THR B C 1
ATOM 733 O O . THR B 1 14 ? 7.309 -18.953 -8.086 1 98.12 14 THR B O 1
ATOM 736 N N . GLU B 1 15 ? 8.672 -17.406 -7.227 1 98.38 15 GLU B N 1
ATOM 737 C CA . GLU B 1 15 ? 8.406 -17.781 -5.84 1 98.38 15 GLU B CA 1
ATOM 738 C C . GLU B 1 15 ? 6.953 -17.516 -5.465 1 98.38 15 GLU B C 1
ATOM 740 O O . GLU B 1 15 ? 6.324 -18.344 -4.801 1 98.38 15 GLU B O 1
ATOM 745 N N . LEU B 1 16 ? 6.438 -16.453 -5.914 1 98.75 16 LEU B N 1
ATOM 746 C CA . LEU B 1 16 ? 5.043 -16.109 -5.637 1 98.75 16 LEU B CA 1
ATOM 747 C C . LEU B 1 16 ? 4.105 -17.141 -6.246 1 98.75 16 LEU B C 1
ATOM 749 O O . LEU B 1 16 ? 3.166 -17.594 -5.586 1 98.75 16 LEU B O 1
ATOM 753 N N . LYS B 1 17 ? 4.402 -17.453 -7.48 1 98.56 17 LYS B N 1
ATOM 754 C CA . LYS B 1 17 ? 3.561 -18.438 -8.164 1 98.56 17 LYS B CA 1
ATOM 755 C C . LYS B 1 17 ? 3.566 -19.766 -7.438 1 98.56 17 LYS B C 1
ATOM 757 O O . LYS B 1 17 ? 2.537 -20.453 -7.363 1 98.56 17 LYS B O 1
ATOM 762 N N . ARG B 1 18 ? 4.66 -20.047 -6.859 1 98.19 18 ARG B N 1
ATOM 763 C CA . ARG B 1 18 ? 4.824 -21.328 -6.172 1 98.19 18 ARG B CA 1
ATOM 764 C C . ARG B 1 18 ? 4.094 -21.328 -4.832 1 98.19 18 ARG B C 1
ATOM 766 O O . ARG B 1 18 ? 3.449 -22.312 -4.469 1 98.19 18 ARG B O 1
ATOM 773 N N . ASN B 1 19 ? 4.199 -20.266 -4.086 1 98.5 19 ASN B N 1
ATOM 774 C CA . ASN B 1 19 ? 3.635 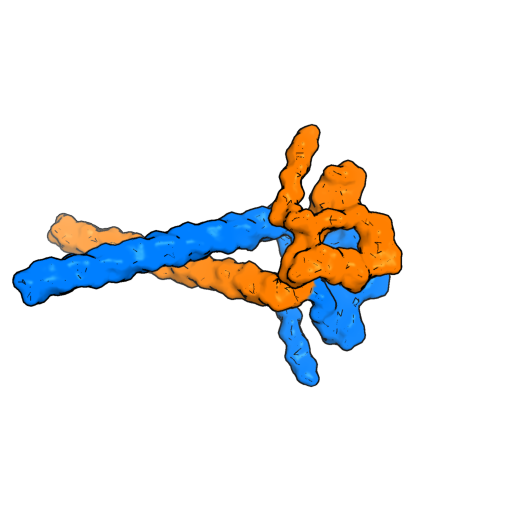-20.172 -2.744 1 98.5 19 ASN B CA 1
ATOM 775 C C . ASN B 1 19 ? 3.293 -18.734 -2.377 1 98.5 19 ASN B C 1
ATOM 777 O O . ASN B 1 19 ? 4 -18.109 -1.587 1 98.5 19 ASN B O 1
ATOM 781 N N . PRO B 1 20 ? 2.174 -18.297 -2.828 1 98.69 20 PRO B N 1
ATOM 782 C CA . PRO B 1 20 ? 1.803 -16.906 -2.594 1 98.69 20 PRO B CA 1
ATOM 783 C C . PRO B 1 20 ? 1.742 -16.547 -1.108 1 98.69 20 PRO B C 1
ATOM 785 O O . PRO B 1 20 ? 2.33 -15.547 -0.683 1 98.69 20 PRO B O 1
ATOM 788 N N . MET B 1 21 ? 1.136 -17.375 -0.317 1 98.44 21 MET B N 1
ATOM 789 C CA . MET B 1 21 ? 0.951 -17.078 1.101 1 98.44 21 MET B CA 1
ATOM 790 C C . MET B 1 21 ? 2.283 -17.109 1.843 1 98.44 21 MET B C 1
ATOM 792 O O . MET B 1 21 ? 2.543 -16.266 2.701 1 98.44 21 MET B O 1
ATOM 796 N N . GLY B 1 22 ? 3.102 -18.078 1.473 1 98.38 22 GLY B N 1
ATOM 797 C CA . GLY B 1 22 ? 4.438 -18.156 2.043 1 98.38 22 GLY B CA 1
ATOM 798 C C . GLY B 1 22 ? 5.297 -16.953 1.7 1 98.38 22 GLY B C 1
ATOM 799 O O . GLY B 1 22 ? 6.039 -16.453 2.547 1 98.38 22 GLY B O 1
ATOM 800 N N . THR B 1 23 ? 5.172 -16.469 0.49 1 98.56 23 THR B N 1
ATOM 801 C CA . THR B 1 23 ? 5.922 -15.305 0.029 1 98.56 23 THR B CA 1
ATOM 802 C C . THR B 1 23 ? 5.527 -14.062 0.819 1 98.56 23 THR B C 1
ATOM 804 O O . THR B 1 23 ? 6.395 -13.336 1.314 1 98.56 23 THR B O 1
ATOM 807 N N . VAL B 1 24 ? 4.254 -13.852 1.003 1 98.44 24 VAL B N 1
ATOM 808 C CA . VAL B 1 24 ? 3.76 -12.688 1.724 1 98.44 24 VAL B CA 1
ATOM 809 C C . VAL B 1 24 ? 4.18 -12.766 3.189 1 98.44 24 VAL B C 1
ATOM 811 O O . VAL B 1 24 ? 4.535 -11.75 3.797 1 98.44 24 VAL B O 1
ATOM 814 N N . LYS B 1 25 ? 4.203 -13.93 3.746 1 98.06 25 LYS B N 1
ATOM 815 C CA . LYS B 1 25 ? 4.543 -14.125 5.152 1 98.06 25 LYS B CA 1
ATOM 816 C C . LYS B 1 25 ? 6 -13.758 5.422 1 98.06 25 LYS B C 1
ATOM 818 O O . LYS B 1 25 ? 6.367 -13.438 6.555 1 98.06 25 LYS B O 1
ATOM 823 N N . LYS B 1 26 ? 6.824 -13.734 4.391 1 97.69 26 LYS B N 1
ATOM 824 C CA . LYS B 1 26 ? 8.234 -13.367 4.531 1 97.69 26 LYS B CA 1
ATOM 825 C C . LYS B 1 26 ? 8.383 -11.914 4.965 1 97.69 26 LYS B C 1
ATOM 827 O O . LYS B 1 26 ? 9.391 -11.539 5.559 1 97.69 26 LYS B O 1
ATOM 832 N N . GLY B 1 27 ? 7.402 -11.188 4.668 1 98.06 27 GLY B N 1
ATOM 833 C CA . GLY B 1 27 ? 7.438 -9.781 5.035 1 98.06 27 GLY B CA 1
ATOM 834 C C . GLY B 1 27 ? 7.184 -9.539 6.512 1 98.06 27 GLY B C 1
ATOM 835 O O . GLY B 1 27 ? 7.457 -8.453 7.027 1 98.06 27 GLY B O 1
ATOM 836 N N . ASN B 1 28 ? 6.578 -10.5 7.152 1 97.69 28 ASN B N 1
ATOM 837 C CA . ASN B 1 28 ? 6.285 -10.383 8.578 1 97.69 28 ASN B CA 1
ATOM 838 C C . ASN B 1 28 ? 5.434 -9.156 8.875 1 97.69 28 ASN B C 1
ATOM 840 O O . ASN B 1 28 ? 5.781 -8.352 9.75 1 97.69 28 ASN B O 1
ATOM 844 N N . GLY B 1 29 ? 4.395 -8.977 8.156 1 97.94 29 GLY B N 1
ATOM 845 C CA . GLY B 1 29 ? 3.473 -7.875 8.383 1 97.94 29 GLY B CA 1
ATOM 846 C C . GLY B 1 29 ? 3.801 -6.645 7.555 1 97.94 29 GLY B C 1
ATOM 847 O O . GLY B 1 29 ? 3.057 -5.664 7.574 1 97.94 29 GLY B O 1
ATOM 848 N N . SER B 1 30 ? 4.926 -6.711 6.863 1 98.31 30 SER B N 1
ATOM 849 C CA . SER B 1 30 ? 5.328 -5.633 5.965 1 98.31 30 SER B CA 1
ATOM 850 C C . SER B 1 30 ? 5.121 -6.023 4.504 1 98.31 30 SER B C 1
ATOM 852 O O . SER B 1 30 ? 4.766 -7.168 4.207 1 98.31 30 SER B O 1
ATOM 854 N N . ALA B 1 31 ? 5.273 -5.086 3.629 1 98.75 31 ALA B N 1
ATOM 855 C CA . ALA B 1 31 ? 5.125 -5.348 2.199 1 98.75 31 ALA B CA 1
ATOM 856 C C . ALA B 1 31 ? 6.289 -6.18 1.673 1 98.75 31 ALA B C 1
ATOM 858 O O . ALA B 1 31 ? 7.391 -6.145 2.229 1 98.75 31 ALA B O 1
ATOM 859 N N . VAL B 1 32 ? 6 -6.945 0.636 1 98.88 32 VAL B N 1
ATOM 860 C CA . VAL B 1 32 ? 7.02 -7.719 -0.065 1 98.88 32 VAL B CA 1
ATOM 861 C C . VAL B 1 32 ? 7.062 -7.305 -1.534 1 98.88 32 VAL B C 1
ATOM 863 O O . VAL B 1 32 ? 6.031 -7.281 -2.209 1 98.88 32 VAL B O 1
ATOM 866 N N . ALA B 1 33 ? 8.258 -6.949 -2.004 1 98.88 33 ALA B N 1
ATOM 867 C CA . ALA B 1 33 ? 8.438 -6.652 -3.424 1 98.88 33 ALA B CA 1
ATOM 868 C C . ALA B 1 33 ? 8.461 -7.934 -4.254 1 98.88 33 ALA B C 1
ATOM 870 O O . ALA B 1 33 ? 9.148 -8.891 -3.906 1 98.88 33 ALA B O 1
ATOM 871 N N . ILE B 1 34 ? 7.734 -7.969 -5.309 1 98.88 34 ILE B N 1
ATOM 872 C CA . ILE B 1 34 ? 7.789 -9.07 -6.262 1 98.88 34 ILE B CA 1
ATOM 873 C C . ILE B 1 34 ? 8.594 -8.656 -7.488 1 98.88 34 ILE B C 1
ATOM 875 O O . ILE B 1 34 ? 8.227 -7.711 -8.188 1 98.88 34 ILE B O 1
ATOM 879 N N . LEU B 1 35 ? 9.625 -9.352 -7.668 1 98.38 35 LEU B N 1
ATOM 880 C CA . LEU B 1 35 ? 10.57 -8.992 -8.719 1 98.38 35 LEU B CA 1
ATOM 881 C C . LEU B 1 35 ? 10.336 -9.828 -9.969 1 98.38 35 LEU B C 1
ATOM 883 O O . LEU B 1 35 ? 10.062 -11.031 -9.883 1 98.38 35 LEU B O 1
ATOM 887 N N . LYS B 1 36 ? 10.328 -9.211 -11.055 1 97.06 36 LYS B N 1
ATOM 888 C CA . LYS B 1 36 ? 10.406 -9.797 -12.391 1 97.06 36 LYS B CA 1
ATOM 889 C C . LYS B 1 36 ? 11.633 -9.281 -13.148 1 97.06 36 LYS B C 1
ATOM 891 O O . LYS B 1 36 ? 11.758 -8.086 -13.391 1 97.06 36 LYS B O 1
ATOM 896 N N . HIS B 1 37 ? 12.469 -10.148 -13.508 1 94.06 37 HIS B N 1
ATOM 897 C CA . HIS B 1 37 ? 13.734 -9.805 -14.148 1 94.06 37 HIS B CA 1
ATOM 898 C C . HIS B 1 37 ? 14.5 -8.766 -13.336 1 94.06 37 HIS B C 1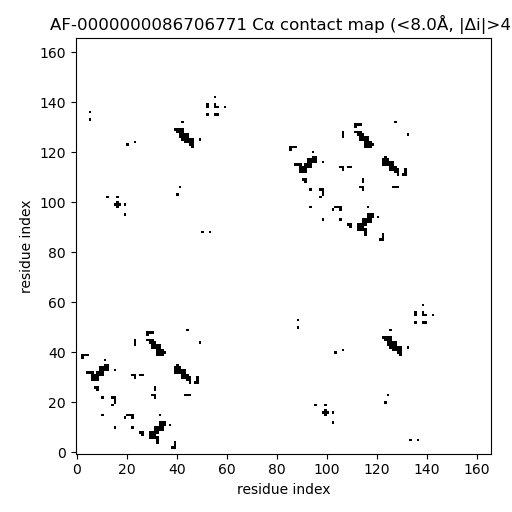
ATOM 900 O O . HIS B 1 37 ? 14.984 -7.777 -13.883 1 94.06 37 HIS B O 1
ATOM 906 N N . ASN B 1 38 ? 14.406 -8.945 -12.047 1 91.06 38 ASN B N 1
ATOM 907 C CA . ASN B 1 38 ? 15.18 -8.156 -11.094 1 91.06 38 ASN B CA 1
ATOM 908 C C . ASN B 1 38 ? 14.609 -6.75 -10.93 1 91.06 38 ASN B C 1
ATOM 910 O O . ASN B 1 38 ? 15.266 -5.875 -10.359 1 91.06 38 ASN B O 1
ATOM 914 N N . GLU B 1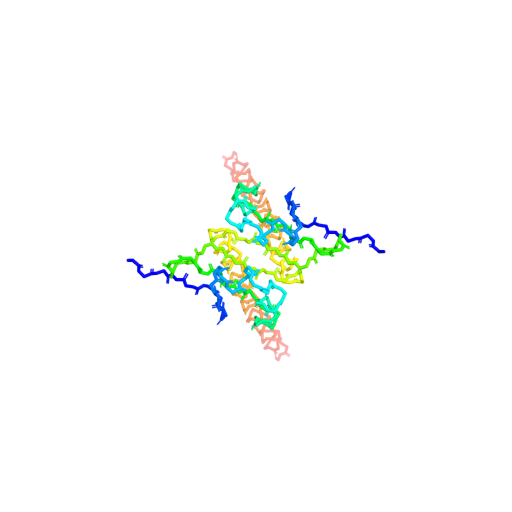 39 ? 13.531 -6.508 -11.453 1 94.88 39 GLU B N 1
ATOM 915 C CA . GLU B 1 39 ? 12.836 -5.238 -11.281 1 94.88 39 GLU B CA 1
ATOM 916 C C . GLU B 1 39 ? 11.531 -5.43 -10.516 1 94.88 39 GLU B C 1
ATOM 918 O O . GLU B 1 39 ? 10.805 -6.398 -10.742 1 94.88 39 GLU B O 1
ATOM 923 N N . PRO B 1 40 ? 11.258 -4.504 -9.641 1 97.62 40 PRO B N 1
ATOM 924 C CA . PRO B 1 40 ? 9.984 -4.633 -8.93 1 97.62 40 PRO B CA 1
ATOM 925 C C . PRO B 1 40 ? 8.781 -4.535 -9.859 1 97.62 40 PRO B C 1
ATOM 927 O O . PRO B 1 40 ? 8.555 -3.492 -10.484 1 97.62 40 PRO B O 1
ATOM 930 N N . ALA B 1 41 ? 8.031 -5.555 -9.883 1 98.31 41 ALA B N 1
ATOM 931 C CA . ALA B 1 41 ? 6.828 -5.59 -10.703 1 98.31 41 ALA B CA 1
ATOM 932 C C . ALA B 1 41 ? 5.621 -5.055 -9.938 1 98.31 41 ALA B C 1
ATOM 934 O O . ALA B 1 41 ? 4.785 -4.344 -10.5 1 98.31 41 ALA B O 1
ATOM 935 N N . PHE B 1 42 ? 5.527 -5.418 -8.727 1 98.81 42 PHE B N 1
ATOM 936 C CA . PHE B 1 42 ? 4.504 -4.945 -7.797 1 98.81 42 PHE B CA 1
ATOM 937 C C . PHE B 1 42 ? 4.852 -5.336 -6.363 1 98.81 42 PHE B C 1
ATOM 939 O O . PHE B 1 42 ? 5.906 -5.918 -6.113 1 98.81 42 PHE B O 1
ATOM 946 N N . TYR B 1 43 ? 4.031 -4.945 -5.414 1 98.94 43 TYR B N 1
ATOM 947 C CA . TYR B 1 43 ? 4.227 -5.227 -3.994 1 98.94 43 TYR B CA 1
ATOM 948 C C . TYR B 1 43 ? 3.023 -5.961 -3.414 1 98.94 43 TYR B C 1
ATOM 950 O O . TYR B 1 43 ? 1.877 -5.605 -3.697 1 98.94 43 TYR B O 1
ATOM 958 N N . CYS B 1 44 ? 3.244 -6.957 -2.686 1 98.94 44 CYS B N 1
ATOM 959 C CA . CYS B 1 44 ? 2.199 -7.621 -1.918 1 98.94 44 CYS B CA 1
ATOM 960 C C . CYS B 1 44 ? 2.098 -7.039 -0.513 1 98.94 44 CYS B C 1
ATOM 962 O O . CYS B 1 44 ? 3.082 -7.02 0.228 1 98.94 44 CYS B O 1
ATOM 964 N N . VAL B 1 45 ? 0.929 -6.594 -0.188 1 98.88 45 VAL B N 1
ATOM 965 C CA . VAL B 1 45 ? 0.716 -5.848 1.048 1 98.88 45 VAL B CA 1
ATOM 966 C C . VAL B 1 45 ? -0.345 -6.547 1.896 1 98.88 45 VAL B C 1
ATOM 968 O O . VAL B 1 45 ? -1.459 -6.793 1.427 1 98.88 45 VAL B O 1
ATOM 971 N N . PRO B 1 46 ? -0.014 -6.891 3.072 1 98.62 46 PRO B N 1
ATOM 972 C CA . PRO B 1 46 ? -1.014 -7.5 3.951 1 98.62 46 PRO B CA 1
ATOM 973 C C . PRO B 1 46 ? -2.217 -6.594 4.199 1 98.62 46 PRO B C 1
ATOM 975 O O . PRO B 1 46 ? -2.082 -5.367 4.184 1 98.62 46 PRO B O 1
ATOM 978 N N . PRO B 1 47 ? -3.305 -7.184 4.527 1 98.12 47 PRO B N 1
ATOM 979 C CA . PRO B 1 47 ? -4.547 -6.414 4.656 1 98.12 47 PRO B CA 1
ATOM 980 C C . PRO B 1 47 ? -4.453 -5.316 5.711 1 98.12 47 PRO B C 1
ATOM 982 O O . PRO B 1 47 ? -4.91 -4.191 5.48 1 98.12 47 PRO B O 1
ATOM 985 N N . GLU B 1 48 ? -3.9 -5.629 6.832 1 97.5 48 GLU B N 1
ATOM 986 C CA . GLU B 1 48 ? -3.807 -4.645 7.902 1 97.5 48 GLU B CA 1
ATOM 987 C C . GLU B 1 48 ? -2.965 -3.445 7.48 1 97.5 48 GLU B C 1
ATOM 989 O O . GLU B 1 48 ? -3.328 -2.297 7.746 1 97.5 48 GLU B O 1
ATOM 994 N N . LEU B 1 49 ? -1.906 -3.693 6.848 1 98.19 49 LEU B N 1
ATOM 995 C CA . LEU B 1 49 ? -1.034 -2.623 6.383 1 98.19 49 LEU B CA 1
ATOM 996 C C . LEU B 1 49 ? -1.709 -1.817 5.273 1 98.19 49 LEU B C 1
ATOM 998 O O . LEU B 1 49 ? -1.588 -0.591 5.234 1 98.19 49 LEU B O 1
ATOM 1002 N N . PHE B 1 50 ? -2.377 -2.451 4.387 1 98.44 50 PHE B N 1
ATOM 1003 C CA . PHE B 1 50 ? -3.078 -1.763 3.309 1 98.44 50 PHE B CA 1
ATOM 1004 C C . PHE B 1 50 ? -4.152 -0.836 3.865 1 98.44 50 PHE B C 1
ATOM 1006 O O . PHE B 1 50 ? -4.324 0.284 3.381 1 98.44 50 PHE B O 1
ATOM 1013 N N . ALA B 1 51 ? -4.82 -1.359 4.902 1 97.94 51 ALA B N 1
ATOM 1014 C CA . ALA B 1 51 ? -5.824 -0.522 5.555 1 97.94 51 ALA B CA 1
ATOM 1015 C C . ALA B 1 51 ? -5.195 0.755 6.105 1 97.94 51 ALA B C 1
ATOM 1017 O O . ALA B 1 51 ? -5.781 1.836 6.004 1 97.94 51 ALA B O 1
ATOM 1018 N N . TYR B 1 52 ? -4.082 0.62 6.684 1 97.62 52 TYR B N 1
ATOM 1019 C CA . TYR B 1 52 ? -3.34 1.771 7.184 1 97.62 52 TYR B CA 1
ATOM 1020 C C . TYR B 1 52 ? -3.029 2.752 6.059 1 97.62 52 TYR B C 1
ATOM 1022 O O . TYR B 1 52 ? -3.219 3.961 6.211 1 97.62 52 TYR B O 1
ATOM 1030 N N . TYR B 1 53 ? -2.545 2.273 4.871 1 98.06 53 TYR B N 1
ATOM 1031 C CA . TYR B 1 53 ? -2.24 3.133 3.732 1 98.06 53 TYR B CA 1
ATOM 1032 C C . TYR B 1 53 ? -3.488 3.863 3.25 1 98.06 53 TYR B C 1
ATOM 1034 O O . TYR B 1 53 ? -3.43 5.047 2.904 1 98.06 53 TYR B O 1
ATOM 1042 N N . ILE B 1 54 ? -4.555 3.137 3.279 1 97.88 54 ILE B N 1
ATOM 1043 C CA . ILE B 1 54 ? -5.816 3.721 2.838 1 97.88 54 ILE B CA 1
ATOM 1044 C C . ILE B 1 54 ? -6.219 4.852 3.781 1 97.88 54 ILE B C 1
ATOM 1046 O O . ILE B 1 54 ? -6.645 5.922 3.334 1 97.88 54 ILE B O 1
ATOM 1050 N N . GLU B 1 55 ? -6.109 4.645 5.02 1 97.31 55 GLU B N 1
ATOM 1051 C CA . GLU B 1 55 ? -6.422 5.672 6.008 1 97.31 55 GLU B CA 1
ATOM 1052 C C . GLU B 1 55 ? -5.547 6.91 5.812 1 97.31 55 GLU B C 1
ATOM 1054 O O . GLU B 1 55 ? -6.035 8.039 5.891 1 97.31 55 GLU B O 1
ATOM 1059 N N . LEU B 1 56 ? -4.27 6.68 5.621 1 97 56 LEU B N 1
ATOM 1060 C CA . LEU B 1 56 ? -3.355 7.785 5.375 1 97 56 LEU B CA 1
ATOM 1061 C C . LEU B 1 56 ? -3.785 8.586 4.152 1 97 56 LEU B C 1
ATOM 1063 O O . LEU B 1 56 ? -3.758 9.82 4.172 1 97 56 LEU B O 1
ATOM 1067 N N . ALA B 1 57 ? -4.125 7.898 3.092 1 96.94 57 ALA B N 1
ATOM 1068 C CA . ALA B 1 57 ? -4.531 8.547 1.847 1 96.94 57 ALA B CA 1
ATOM 1069 C C . ALA B 1 57 ? -5.801 9.367 2.045 1 96.94 57 ALA B C 1
ATOM 1071 O O . ALA B 1 57 ? -5.918 10.477 1.518 1 96.94 57 ALA B O 1
ATOM 1072 N N . GLU B 1 58 ? -6.746 8.812 2.793 1 96.38 58 GLU B N 1
ATOM 1073 C CA . GLU B 1 58 ? -7.984 9.523 3.098 1 96.38 58 GLU B CA 1
ATOM 1074 C C . GLU B 1 58 ? -7.711 10.781 3.91 1 96.38 58 GLU B C 1
ATOM 1076 O O . GLU B 1 58 ? -8.266 11.844 3.623 1 96.38 58 GLU B O 1
ATOM 1081 N N . ASP B 1 59 ? -6.848 10.672 4.895 1 95.62 59 ASP B N 1
ATOM 1082 C CA . ASP B 1 59 ? -6.469 11.812 5.723 1 95.62 59 ASP B CA 1
ATOM 1083 C C . ASP B 1 59 ? -5.816 12.906 4.887 1 95.62 59 ASP B C 1
ATOM 1085 O O . ASP B 1 59 ? -6.078 14.094 5.094 1 95.62 59 ASP B O 1
ATOM 1089 N N . ALA B 1 60 ? -4.945 12.461 4.035 1 94 60 ALA B N 1
ATOM 1090 C CA . ALA B 1 60 ? -4.262 13.414 3.166 1 94 60 ALA B CA 1
ATOM 1091 C C . ALA B 1 60 ? -5.254 14.172 2.287 1 94 60 ALA B C 1
ATOM 1093 O O . ALA B 1 60 ? -5.121 15.383 2.088 1 94 60 ALA B O 1
ATOM 1094 N N . GLU B 1 61 ? -6.184 13.43 1.736 1 93.81 61 GLU B N 1
ATOM 1095 C CA . GLU B 1 61 ? -7.203 14.039 0.893 1 93.81 61 GLU B CA 1
ATOM 1096 C C . GLU B 1 61 ? -8.047 15.039 1.685 1 93.81 61 GLU B C 1
ATOM 1098 O O . GLU B 1 61 ? -8.344 16.125 1.2 1 93.81 61 GLU B O 1
ATOM 1103 N N . LEU B 1 62 ? -8.422 14.625 2.879 1 93.69 62 LEU B N 1
ATOM 1104 C CA . LEU B 1 62 ? -9.211 15.5 3.74 1 93.69 62 LEU B CA 1
ATOM 1105 C C . LEU B 1 62 ? -8.43 16.766 4.082 1 93.69 62 LEU B C 1
ATOM 1107 O O . LEU B 1 62 ? -8.992 17.859 4.086 1 93.69 62 LEU B O 1
ATOM 1111 N N . ASN B 1 63 ? -7.195 16.609 4.344 1 92.12 63 ASN B N 1
ATOM 1112 C CA . ASN B 1 63 ? -6.332 17.75 4.645 1 92.12 63 ASN B CA 1
ATOM 1113 C C . ASN B 1 63 ? -6.195 18.672 3.447 1 92.12 63 ASN B C 1
ATOM 1115 O O . ASN B 1 63 ? -6.176 19.906 3.605 1 92.12 63 ASN B O 1
ATOM 1119 N N . ARG B 1 64 ? -6.039 18.094 2.316 1 92 64 ARG B N 1
ATOM 1120 C CA . ARG B 1 64 ? -5.941 18.875 1.095 1 92 64 ARG B CA 1
ATOM 1121 C C . ARG B 1 64 ? -7.199 19.719 0.886 1 92 64 ARG B C 1
ATOM 1123 O O . ARG B 1 64 ? -7.113 20.891 0.52 1 92 64 ARG B O 1
ATOM 1130 N N . ILE B 1 65 ? -8.32 19.141 1.108 1 91.75 65 ILE B N 1
ATOM 1131 C CA . ILE B 1 65 ? -9.594 19.828 0.955 1 91.75 65 ILE B CA 1
ATOM 1132 C C . ILE B 1 65 ? -9.688 20.984 1.955 1 91.75 65 ILE B C 1
ATOM 1134 O O . ILE B 1 65 ? -10.109 22.078 1.603 1 91.75 65 ILE B O 1
ATOM 1138 N N . ALA B 1 66 ? -9.258 20.734 3.174 1 90.62 66 ALA B N 1
ATOM 1139 C CA . ALA B 1 66 ? -9.266 21.75 4.219 1 90.62 66 ALA B CA 1
ATOM 1140 C C . ALA B 1 66 ? -8.352 22.922 3.85 1 90.62 66 ALA B C 1
ATOM 1142 O O . ALA B 1 66 ? -8.727 24.094 4.016 1 90.62 66 ALA B O 1
ATOM 1143 N N . ASP B 1 67 ? -7.23 22.594 3.326 1 90.75 67 ASP B N 1
ATOM 1144 C CA . ASP B 1 67 ? -6.27 23.625 2.922 1 90.75 67 ASP B CA 1
ATOM 1145 C C . ASP B 1 67 ? -6.832 24.484 1.795 1 90.75 67 ASP B C 1
ATOM 1147 O O . ASP B 1 67 ? -6.641 25.703 1.787 1 90.75 67 ASP B O 1
ATOM 1151 N N . GLU B 1 68 ? -7.453 23.797 0.894 1 91.12 68 GLU B N 1
ATOM 1152 C CA . GLU B 1 68 ? -8.047 24.5 -0.232 1 91.12 68 GLU B CA 1
ATOM 1153 C C . GLU B 1 68 ? -9.164 25.438 0.232 1 91.12 68 GLU B C 1
ATOM 1155 O O . GLU B 1 68 ? -9.281 26.562 -0.264 1 91.12 68 GLU B O 1
ATOM 1160 N N . ARG B 1 69 ? -9.891 24.938 1.154 1 90.69 69 ARG B N 1
ATOM 1161 C CA . ARG B 1 69 ? -10.984 25.734 1.689 1 90.69 69 ARG B CA 1
ATOM 1162 C C . ARG B 1 69 ? -10.461 26.938 2.461 1 90.69 69 ARG B C 1
ATOM 1164 O O . ARG B 1 69 ? -11 28.047 2.354 1 90.69 69 ARG B O 1
ATOM 1171 N N . MET B 1 70 ? -9.43 26.797 3.199 1 89.81 70 MET B N 1
ATOM 1172 C CA . MET B 1 70 ? -8.812 27.875 3.975 1 89.81 70 MET B CA 1
ATOM 1173 C C . MET B 1 70 ? -8.211 28.922 3.057 1 89.81 70 MET B C 1
ATOM 1175 O O . MET B 1 70 ? -8.305 30.125 3.332 1 89.81 70 MET B O 1
ATOM 1179 N N . ALA B 1 71 ? -7.641 28.469 1.987 1 89.69 71 ALA B N 1
ATOM 1180 C CA . ALA B 1 71 ? -7.051 29.391 1.021 1 89.69 71 ALA B CA 1
ATOM 1181 C C . ALA B 1 71 ? -8.125 30.266 0.37 1 89.69 71 ALA B C 1
ATOM 1183 O O . ALA B 1 71 ? -7.891 31.438 0.092 1 89.69 71 ALA B O 1
ATOM 1184 N N . LEU B 1 72 ? -9.227 29.688 0.181 1 88.19 72 LEU B N 1
ATOM 1185 C CA . LEU B 1 72 ? -10.336 30.422 -0.409 1 88.19 72 LEU B CA 1
ATOM 1186 C C . LEU B 1 72 ? -10.883 31.469 0.564 1 88.19 72 LEU B C 1
ATOM 1188 O O . LEU B 1 72 ? -11.211 32.594 0.162 1 88.19 72 LEU B O 1
ATOM 1192 N N . LEU B 1 73 ? -10.875 31.109 1.753 1 87.31 73 LEU B N 1
ATOM 1193 C CA . LEU B 1 73 ? -11.367 32.031 2.781 1 87.31 73 LEU B CA 1
ATOM 1194 C C . LEU B 1 73 ? -10.406 33.188 2.975 1 87.31 73 LEU B C 1
ATOM 1196 O O . LEU B 1 73 ? -10.844 34.344 3.174 1 87.31 73 LEU B O 1
ATOM 1200 N N . ASP B 1 74 ? -9.195 32.938 2.936 1 85.31 74 ASP B N 1
ATOM 1201 C CA . ASP B 1 74 ? -8.188 34 3.084 1 85.31 74 ASP B CA 1
ATOM 1202 C C . ASP B 1 74 ? -8.25 35 1.925 1 85.31 74 ASP B C 1
ATOM 1204 O O . ASP B 1 74 ? -8.062 36.188 2.117 1 85.31 74 ASP B O 1
ATOM 1208 N N . LYS B 1 75 ? -8.578 34.562 0.795 1 86.25 75 LYS B N 1
ATOM 1209 C CA . LYS B 1 75 ? -8.688 35.438 -0.379 1 86.25 75 LYS B CA 1
ATOM 1210 C C . LYS B 1 75 ? -9.922 36.312 -0.297 1 86.25 75 LYS B C 1
ATOM 1212 O O . LYS B 1 75 ? -9.867 37.5 -0.631 1 86.25 75 LYS B O 1
ATOM 1217 N N . VAL B 1 76 ? -10.797 35.75 0.242 1 85.94 76 VAL B N 1
ATOM 1218 C CA . VAL B 1 76 ? -12.039 36.5 0.362 1 85.94 76 VAL B CA 1
ATOM 1219 C C . VAL B 1 76 ? -11.891 37.594 1.436 1 85.94 76 VAL B C 1
ATOM 1221 O O . VAL B 1 76 ? -12.352 38.719 1.265 1 85.94 76 VAL B O 1
ATOM 1224 N N . SER B 1 77 ? -11.211 37.281 2.398 1 83.06 77 SER B N 1
ATOM 1225 C CA . SER B 1 77 ? -11.016 38.219 3.496 1 83.06 77 SER B CA 1
ATOM 1226 C C . SER B 1 77 ? -10.148 39.375 3.062 1 83.06 77 SER B C 1
ATOM 1228 O O . SER B 1 77 ? -10.438 40.531 3.395 1 83.06 77 SER B O 1
ATOM 1230 N N . VAL B 1 78 ? -9.188 39.125 2.309 1 82.62 78 VAL B N 1
ATOM 1231 C CA . VAL B 1 78 ? -8.297 40.188 1.823 1 82.62 78 VAL B CA 1
ATOM 1232 C C . VAL B 1 78 ? -9.047 41.094 0.847 1 82.62 78 VAL B C 1
ATOM 1234 O O . VAL B 1 78 ? -8.875 42.312 0.87 1 82.62 78 VAL B O 1
ATOM 1237 N N . SER B 1 79 ? -9.82 40.5 0.052 1 82.81 79 SER B N 1
ATOM 1238 C CA . SER B 1 79 ? -10.578 41.281 -0.921 1 82.81 79 SER B CA 1
ATOM 1239 C C . SER B 1 79 ? -11.586 42.188 -0.232 1 82.81 79 SER B C 1
ATOM 1241 O O . SER B 1 79 ? -11.758 43.344 -0.635 1 82.81 79 SER B O 1
ATOM 1243 N N . LEU B 1 80 ? -12.148 41.719 0.843 1 78.62 80 LEU B N 1
ATOM 1244 C CA . LEU B 1 80 ? -13.109 42.531 1.587 1 78.62 80 LEU B CA 1
ATOM 1245 C C . LEU B 1 80 ? -12.398 43.688 2.311 1 78.62 80 LEU B C 1
ATOM 1247 O O . LEU B 1 80 ? -12.945 44.781 2.426 1 78.62 80 LEU B O 1
ATOM 1251 N N . ASP B 1 81 ? -11.211 43.469 2.658 1 74.81 81 ASP B N 1
ATOM 1252 C CA . ASP B 1 81 ? -10.438 44.5 3.359 1 74.81 81 ASP B CA 1
ATOM 1253 C C . ASP B 1 81 ? -9.914 45.562 2.385 1 74.81 81 ASP B C 1
ATOM 1255 O O . ASP B 1 81 ? -9.625 46.688 2.781 1 74.81 81 ASP B O 1
ATOM 1259 N N . ASP B 1 82 ? -9.75 45.062 1.191 1 74.38 82 ASP B N 1
ATOM 1260 C CA . ASP B 1 82 ? -9.273 46 0.173 1 74.38 82 ASP B CA 1
ATOM 1261 C C . ASP B 1 82 ? -10.414 46.844 -0.38 1 74.38 82 ASP B C 1
ATOM 1263 O O . ASP B 1 82 ? -10.18 47.812 -1.1 1 74.38 82 ASP B O 1
ATOM 1267 N N . LEU B 1 83 ? -11.539 46.406 -0.112 1 57.31 83 LEU B N 1
ATOM 1268 C CA . LEU B 1 83 ? -12.648 47.25 -0.517 1 57.31 83 LEU B CA 1
ATOM 1269 C C . LEU B 1 83 ? -12.922 48.312 0.538 1 57.31 83 LEU B C 1
ATOM 1271 O O . LEU B 1 83 ? -12.477 48.188 1.681 1 57.31 83 LEU B O 1
#

Secondary structure (DSSP, 8-state):
--PPP-SSEEEEHHHHHH-HHHHHHTTTTS-EEEEETTEEEEEEE-HHHHHHHHHHHHHHHHHHHHHHHHHHHHHHHHHHHH-/--PPP-SSEEEEHHHHHH-HHHHHHTTTTS-EEEEETTEEEEEEE-HHHHHHHHHHHHHHHHHHHHHHHHHHHHHHHHHHHH-

Nearest PDB structures (foldseek):
  4noc-assembly1_A  TM=5.001E-01  e=5.055E-01  Kribbella flavida DSM 17836
  4noc-assembly3_D-3  TM=5.866E-01  e=1.608E+00  Kribbella flavida DSM 17836
  2ja3-assembly3_E  TM=5.703E-01  e=4.465E+00  Homo sapiens
  2ja3-assembly2_D  TM=4.829E-01  e=5.116E+00  Homo sapiens
  4dqw-assembly1_B  TM=4.982E-01  e=8.239E+00  Pseudomonas aeruginosa PAO1

Sequence (166 aa):
MSYQILSAAAASITELKRNPMGTVKKGNGSAVAILKHNEPAFYCVPPELFAYYIELAEDAELNRIADERMALLDKVSVSLDDLMSYQILSAAAASITELKRNPMGTVKKGNGSAVAILKHNEPAFYCVPPELFAYYIELAEDAELNRIADERMALLDKVSVSLDDL